Protein AF-D7FVV5-F1 (afdb_monomer)

Secondary structure (DSSP, 8-state):
-------------PPPPPPP-EE--TTT--TT-EEEEEETTTTEEEEEETTT--EEEEE--SS--HHHHHHHHHHHHHHHHHHHHHTTGGGSSTHHHHHHHHTT-

Radius of gyration: 27.68 Å; Cα contacts (8 Å, |Δi|>4): 95; chains: 1; bounding box: 77×46×82 Å

Solvent-accessible surface area (backbone atoms only — not comparable to full-atom values): 6781 Å² total; per-residue (Å²): 137,82,84,78,78,80,85,75,78,79,83,79,77,78,75,78,79,77,79,84,64,62,37,64,35,91,86,74,69,43,72,65,39,27,43,68,50,74,40,80,88,78,26,37,33,35,40,39,30,78,84,76,70,51,70,50,75,48,81,48,61,90,86,61,48,75,63,57,61,49,51,53,53,50,53,52,55,50,50,59,59,44,54,72,56,54,70,62,64,74,64,64,69,70,64,60,57,64,61,62,62,65,75,79,113

Nearest PDB structures (foldseek):
  9bz0-assembly1_M  TM=9.737E-01  e=7.974E-07  Homo sapiens
  9er2-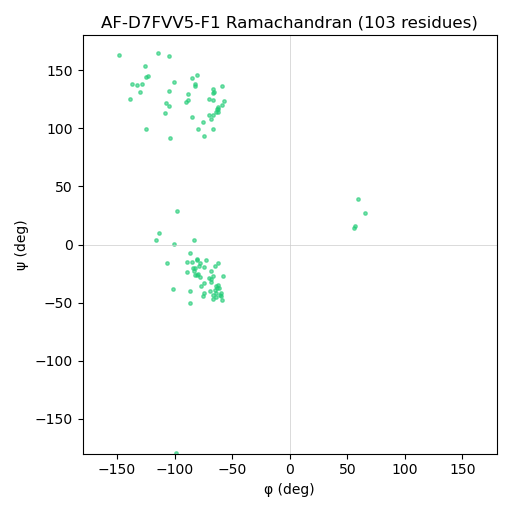assembly1_O  TM=9.792E-01  e=1.097E-06  Homo sapiens
  8rap-assembly1_M  TM=9.861E-01  e=9.058E-07  Saccharomyces cerevisiae
  9fd2-assembly1_f  TM=9.719E-01  e=1.246E-06  Homo sapiens
  1wii-assembly1_A  TM=7.498E-01  e=7.020E-07  Mus musculus

Sequence (105 aa):
MGRRKKSTKKIVVKKNTTLDKVFKCPFCNHDKVVECTMNKKEKTARLLCRMCDVNYEMTINYLTEPIDVYTDWIDECEAVNAVDAAAEEHKDDEQFIDDQEIAEG

InterPro domains:
  IPR007808 Transcription elongation factor 1 [PF05129] (2-79)
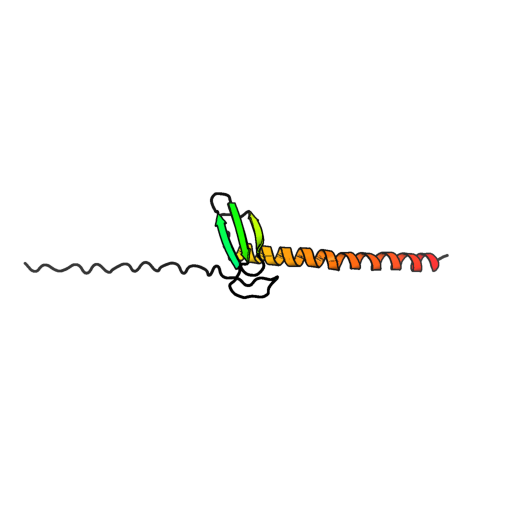  IPR007808 Transcription elongation factor 1 [PTHR20934] (1-93)
  IPR038567 Transcription elongation factor 1 superfamily [G3DSA:2.20.25.190] (15-82)

Mean predicted aligned error: 14.16 Å

Structure (mmCIF, N/CA/C/O backbone):
data_AF-D7FVV5-F1
#
_entry.id   AF-D7FVV5-F1
#
loop_
_atom_site.group_PDB
_atom_site.id
_atom_site.type_symbol
_atom_site.label_atom_id
_atom_site.label_alt_id
_atom_site.label_comp_id
_atom_site.label_asym_id
_atom_site.label_entity_id
_atom_site.label_seq_id
_atom_site.pdbx_PDB_ins_code
_atom_site.Cartn_x
_atom_site.Cartn_y
_atom_site.Cartn_z
_atom_site.occupancy
_atom_site.B_iso_or_equiv
_atom_site.auth_seq_id
_atom_site.auth_comp_id
_atom_site.auth_asym_id
_atom_site.auth_atom_id
_atom_site.pdbx_PDB_model_num
ATOM 1 N N . MET A 1 1 ? -53.269 -13.247 39.659 1.00 51.03 1 MET A N 1
ATOM 2 C CA . MET A 1 1 ? -51.957 -12.556 39.583 1.00 51.03 1 MET A CA 1
ATOM 3 C C . MET A 1 1 ? -51.111 -13.172 38.461 1.00 51.03 1 MET A C 1
ATOM 5 O O . MET A 1 1 ? -50.228 -13.979 38.719 1.00 51.03 1 MET A O 1
ATOM 9 N N . GLY A 1 2 ? -51.429 -12.871 37.196 1.00 58.31 2 GLY A N 1
ATOM 10 C CA . GLY A 1 2 ? -50.759 -13.471 36.033 1.00 58.31 2 GLY A CA 1
ATOM 11 C C . GLY A 1 2 ? -49.475 -12.725 35.667 1.00 58.31 2 GLY A C 1
ATOM 12 O O . GLY A 1 2 ? -49.532 -11.596 35.185 1.00 58.31 2 GLY A O 1
ATOM 13 N N . ARG A 1 3 ? -48.313 -13.345 35.899 1.00 63.25 3 ARG A N 1
ATOM 14 C CA . ARG A 1 3 ? -46.994 -12.801 35.536 1.00 63.25 3 ARG A CA 1
ATOM 15 C C . ARG A 1 3 ? -46.851 -12.731 34.010 1.00 63.25 3 ARG A C 1
ATOM 17 O O . ARG A 1 3 ? -46.531 -13.725 33.364 1.00 63.25 3 ARG A O 1
ATOM 24 N N . ARG A 1 4 ? -47.060 -11.549 33.426 1.00 65.19 4 ARG A N 1
ATOM 25 C CA . ARG A 1 4 ? -46.744 -11.287 32.014 1.00 65.19 4 ARG A CA 1
ATOM 26 C C . ARG A 1 4 ? -45.222 -11.273 31.837 1.00 65.19 4 ARG A C 1
ATOM 28 O O . ARG A 1 4 ? -44.546 -10.380 32.343 1.00 65.19 4 ARG A O 1
ATOM 35 N N . LYS A 1 5 ? -44.677 -12.271 31.131 1.00 63.19 5 LYS A N 1
ATOM 36 C CA . LYS A 1 5 ? -43.273 -12.288 30.693 1.00 63.19 5 LYS A CA 1
ATOM 37 C C . LYS A 1 5 ? -43.058 -11.129 29.712 1.00 63.19 5 LYS A C 1
ATOM 39 O O . LYS A 1 5 ? -43.636 -11.127 28.629 1.00 63.19 5 LYS A O 1
ATOM 44 N N . LYS A 1 6 ? -42.240 -10.140 30.093 1.00 62.34 6 LYS A N 1
ATOM 45 C CA . LYS A 1 6 ? -41.743 -9.106 29.173 1.00 62.34 6 LYS A CA 1
ATOM 46 C C . LYS A 1 6 ? -40.907 -9.794 28.091 1.00 62.34 6 LYS A C 1
ATOM 48 O O . LYS A 1 6 ? -39.892 -10.415 28.394 1.00 62.34 6 LYS A O 1
ATOM 53 N N . SER A 1 7 ? -41.358 -9.697 26.844 1.00 61.66 7 SER A N 1
ATOM 54 C CA . SER A 1 7 ? -40.586 -10.113 25.675 1.00 61.66 7 SER A CA 1
ATOM 55 C C . SER A 1 7 ? -39.494 -9.073 25.423 1.00 61.66 7 SER A C 1
ATOM 57 O O . SER A 1 7 ? -39.735 -8.036 24.807 1.00 61.66 7 SER A O 1
ATOM 59 N N . THR A 1 8 ? -38.301 -9.308 25.968 1.00 65.31 8 THR A N 1
ATOM 60 C CA . THR A 1 8 ? -37.117 -8.509 25.643 1.00 65.31 8 THR A CA 1
ATOM 61 C C . THR A 1 8 ? -36.641 -8.927 24.257 1.00 65.31 8 THR A C 1
ATOM 63 O O . THR A 1 8 ? -36.078 -10.008 24.080 1.00 65.31 8 THR A O 1
ATOM 66 N N . LYS A 1 9 ? -36.892 -8.078 23.258 1.00 66.88 9 LYS A N 1
ATOM 67 C CA . LYS A 1 9 ? -36.399 -8.266 21.891 1.00 66.88 9 LYS A CA 1
ATOM 68 C C . LYS A 1 9 ? -34.866 -8.239 21.938 1.00 66.88 9 LYS A C 1
ATOM 70 O O . LYS A 1 9 ? -34.282 -7.223 22.307 1.00 66.88 9 LYS A O 1
ATOM 75 N N . LYS A 1 10 ? -34.212 -9.366 21.633 1.00 66.94 10 LYS A N 1
ATOM 76 C CA . LYS A 1 10 ? -32.744 -9.445 21.580 1.00 66.94 10 LYS A CA 1
ATOM 77 C C . LYS A 1 10 ? -32.252 -8.516 20.470 1.00 66.94 10 LYS A C 1
ATOM 79 O O . LYS A 1 10 ? -32.590 -8.719 19.307 1.00 66.94 10 LYS A O 1
ATOM 84 N N . ILE A 1 11 ? -31.483 -7.495 20.841 1.00 67.06 11 ILE A N 1
ATOM 85 C CA . ILE A 1 11 ? -30.802 -6.608 19.897 1.00 67.06 11 ILE A CA 1
ATOM 86 C C . ILE A 1 11 ? -29.722 -7.450 19.216 1.00 67.06 11 ILE A C 1
ATOM 88 O O . ILE A 1 11 ? -28.748 -7.854 19.849 1.00 67.06 11 ILE A O 1
ATOM 92 N N . VAL A 1 12 ? -29.928 -7.779 17.942 1.00 70.94 12 VAL A N 1
ATOM 93 C CA . VAL A 1 12 ? -28.923 -8.474 17.134 1.00 70.94 12 VAL A CA 1
ATOM 94 C C . VAL A 1 12 ? -27.923 -7.424 16.672 1.00 70.94 12 VAL A C 1
ATOM 96 O O . VAL A 1 12 ? -28.189 -6.671 15.737 1.00 70.94 12 VAL A O 1
ATOM 99 N N . VAL A 1 13 ? -26.785 -7.342 17.359 1.00 70.25 13 VAL A N 1
ATOM 100 C CA . VAL A 1 13 ? -25.652 -6.527 16.913 1.00 70.25 13 VAL A CA 1
ATOM 101 C C . VAL A 1 13 ? -25.126 -7.160 15.626 1.00 70.25 13 VAL A C 1
ATOM 103 O O . VAL A 1 13 ? -24.622 -8.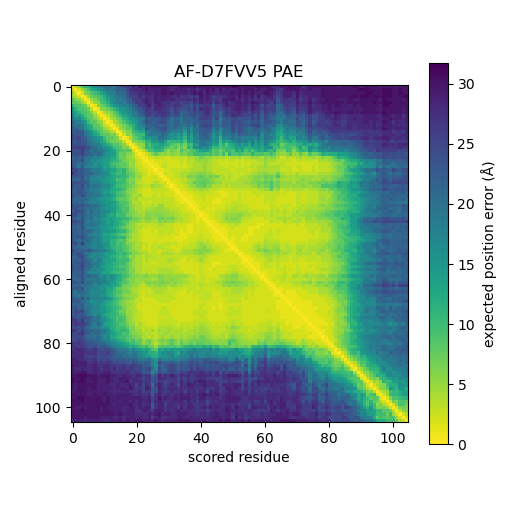285 15.644 1.00 70.25 13 VAL A O 1
ATOM 106 N N . LYS A 1 14 ? -25.298 -6.469 14.495 1.00 67.75 14 LYS A N 1
ATOM 107 C CA . LYS A 1 14 ? -24.694 -6.881 13.225 1.00 67.75 14 LYS A CA 1
ATOM 108 C C . LYS A 1 14 ? -23.180 -6.833 13.409 1.00 67.75 14 LYS A C 1
ATOM 110 O O . LYS A 1 14 ? -22.634 -5.784 13.733 1.00 67.75 14 LYS A O 1
ATOM 115 N N . LYS A 1 15 ? -22.522 -7.982 13.267 1.00 65.25 15 LYS A N 1
ATOM 116 C CA . LYS A 1 15 ? -21.062 -8.056 13.292 1.00 65.25 15 LYS A CA 1
ATOM 117 C C . LYS A 1 15 ? -20.554 -7.331 12.050 1.00 65.25 15 LYS A C 1
ATOM 119 O O . LYS A 1 15 ? -20.987 -7.668 10.951 1.00 65.25 15 LYS A O 1
ATOM 124 N N . ASN A 1 16 ? -19.691 -6.338 12.237 1.00 61.53 16 ASN A N 1
ATOM 125 C CA . ASN A 1 16 ? -19.034 -5.658 11.128 1.00 61.53 16 ASN A CA 1
ATOM 126 C C . ASN A 1 16 ? -18.284 -6.707 10.301 1.00 61.53 16 ASN A C 1
ATOM 128 O O . ASN A 1 16 ? -17.476 -7.459 10.848 1.00 61.53 16 ASN A O 1
ATOM 132 N N . THR A 1 17 ? -18.594 -6.783 9.010 1.00 58.09 17 THR A N 1
ATOM 133 C CA . THR A 1 17 ? -17.871 -7.623 8.057 1.00 58.09 17 THR A CA 1
ATOM 134 C C . THR A 1 17 ? -16.414 -7.182 8.059 1.00 58.09 17 THR A C 1
ATOM 136 O O . THR A 1 17 ? -16.118 -6.014 7.820 1.00 58.09 17 THR A O 1
ATOM 139 N N . THR A 1 18 ? -15.504 -8.087 8.403 1.00 61.25 18 THR A N 1
ATOM 140 C CA . THR A 1 18 ? -14.069 -7.824 8.322 1.00 61.25 18 THR A CA 1
ATOM 141 C C . THR A 1 18 ? -13.681 -7.748 6.855 1.00 61.25 18 THR A C 1
ATOM 143 O O . THR A 1 18 ? -13.974 -8.684 6.116 1.00 61.25 18 THR A O 1
ATOM 146 N N . LEU A 1 19 ? -13.044 -6.653 6.444 1.00 66.00 19 LEU A N 1
ATOM 147 C CA . LEU A 1 19 ? -12.440 -6.545 5.120 1.00 66.00 19 LEU A CA 1
ATOM 148 C C . LEU A 1 19 ? -11.397 -7.657 4.951 1.00 66.00 19 LEU A C 1
ATOM 150 O O . LEU A 1 19 ? -10.632 -7.945 5.881 1.00 66.00 19 LEU A O 1
ATOM 154 N N . ASP A 1 20 ? -11.402 -8.296 3.785 1.00 65.31 20 ASP A N 1
ATOM 155 C CA . ASP A 1 20 ? -10.456 -9.356 3.461 1.00 65.31 20 ASP A CA 1
ATOM 156 C C . ASP A 1 20 ? -9.035 -8.781 3.395 1.00 65.31 20 ASP A C 1
ATOM 158 O O . ASP A 1 20 ? -8.779 -7.763 2.760 1.00 65.31 20 ASP A O 1
ATOM 162 N N . LYS A 1 21 ? -8.092 -9.437 4.076 1.00 69.12 21 LYS A N 1
ATOM 163 C CA . LYS A 1 21 ? -6.676 -9.025 4.154 1.00 69.12 21 LYS A CA 1
ATOM 164 C C . LYS A 1 21 ? -5.796 -9.785 3.166 1.00 69.12 21 LYS A C 1
ATOM 166 O O . LYS A 1 21 ? -4.653 -10.108 3.475 1.00 69.12 21 LYS A O 1
ATOM 171 N N . VAL A 1 22 ? -6.386 -10.206 2.058 1.00 79.50 22 VAL A N 1
ATOM 172 C CA . VAL A 1 22 ? -5.869 -11.300 1.252 1.00 79.50 22 VAL A CA 1
ATOM 173 C C . VAL A 1 22 ? -5.680 -10.795 -0.171 1.00 79.50 22 VAL A C 1
ATOM 175 O O . VAL A 1 22 ? -6.640 -10.717 -0.934 1.00 79.50 22 VAL A O 1
ATOM 178 N N . PHE A 1 23 ? -4.438 -10.449 -0.506 1.00 88.75 23 PHE A N 1
ATOM 179 C CA . PHE A 1 23 ? -4.091 -9.803 -1.773 1.00 88.75 23 PHE A CA 1
ATOM 180 C C . PHE A 1 23 ? -3.220 -10.695 -2.663 1.00 88.75 23 PHE A C 1
ATOM 182 O O . PHE A 1 23 ? -2.668 -11.716 -2.229 1.00 88.75 23 PHE A O 1
ATOM 189 N N . LYS A 1 24 ? -3.134 -10.309 -3.935 1.00 91.62 24 LYS A N 1
ATOM 190 C CA . LYS A 1 24 ? -2.284 -10.937 -4.945 1.00 91.62 24 LYS A CA 1
ATOM 191 C C . LYS A 1 24 ? -0.879 -10.342 -4.866 1.00 91.62 24 LYS A C 1
ATOM 193 O O . LY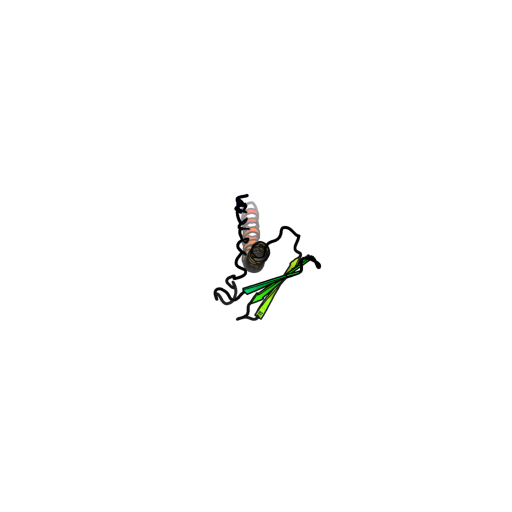S A 1 24 ? -0.731 -9.164 -4.590 1.00 91.62 24 LYS A 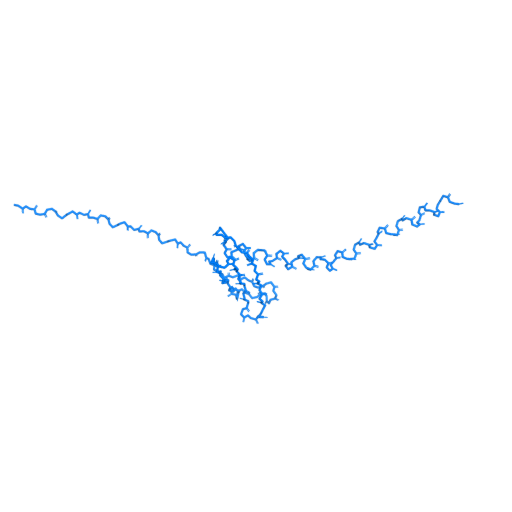O 1
ATOM 198 N N . CYS A 1 25 ? 0.164 -11.135 -5.083 1.00 92.62 25 CYS A N 1
ATOM 199 C CA . CYS A 1 25 ? 1.521 -10.588 -5.131 1.00 92.62 25 CYS A CA 1
ATOM 200 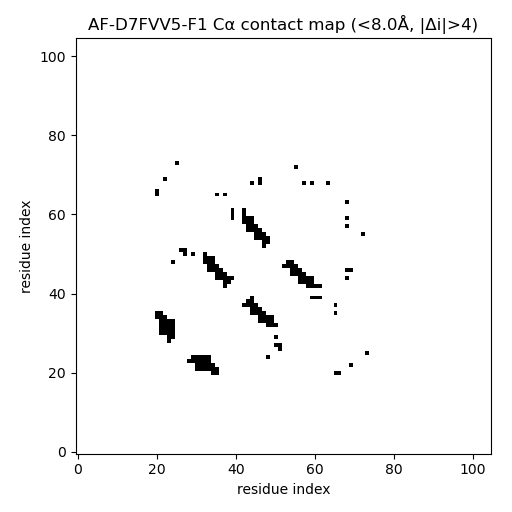C C . CYS A 1 25 ? 1.878 -10.132 -6.560 1.00 92.62 25 CYS A C 1
ATOM 202 O O . CYS A 1 25 ? 1.742 -10.951 -7.474 1.00 92.62 25 CYS A O 1
ATOM 204 N N . PRO A 1 26 ? 2.385 -8.900 -6.769 1.00 90.38 26 PRO A N 1
ATOM 205 C CA . PRO A 1 26 ? 2.816 -8.426 -8.089 1.00 90.38 26 PRO A CA 1
ATOM 206 C C . PRO A 1 26 ? 4.069 -9.150 -8.611 1.00 90.38 26 PRO A C 1
ATOM 208 O O . PRO A 1 26 ? 4.261 -9.245 -9.815 1.00 90.38 26 PRO A O 1
ATOM 211 N N . PHE A 1 27 ? 4.887 -9.728 -7.724 1.00 89.56 27 PHE A N 1
ATOM 212 C CA . PHE A 1 27 ? 6.140 -10.396 -8.095 1.00 89.56 27 PHE A CA 1
ATOM 213 C C . PHE A 1 27 ? 5.956 -11.868 -8.481 1.00 89.56 27 PHE A C 1
ATOM 215 O O . PHE A 1 27 ? 6.434 -12.308 -9.520 1.00 89.56 27 PHE A O 1
ATOM 222 N N . CYS A 1 28 ? 5.273 -12.657 -7.643 1.00 92.38 28 CYS A N 1
ATOM 223 C CA . CYS A 1 28 ? 5.109 -14.100 -7.871 1.00 92.38 28 CYS A CA 1
ATOM 224 C C . CYS A 1 28 ? 3.743 -14.479 -8.461 1.00 92.38 28 CYS A C 1
ATOM 226 O O . CYS A 1 28 ? 3.468 -15.660 -8.653 1.00 92.38 28 CYS A O 1
ATOM 228 N N . ASN A 1 29 ? 2.870 -13.496 -8.703 1.00 87.94 29 ASN A N 1
ATOM 229 C CA . ASN A 1 29 ? 1.557 -13.638 -9.338 1.00 87.94 29 ASN A CA 1
ATOM 230 C C . ASN A 1 29 ? 0.597 -14.648 -8.668 1.00 87.94 29 ASN A C 1
ATOM 232 O O . ASN A 1 29 ? -0.420 -15.017 -9.253 1.00 87.94 29 ASN A O 1
ATOM 236 N N . HIS A 1 30 ? 0.897 -15.085 -7.443 1.00 89.31 30 HIS A N 1
ATOM 237 C CA . HIS A 1 30 ? 0.035 -15.962 -6.659 1.00 89.31 30 HIS A CA 1
ATOM 238 C C . HIS A 1 30 ? -1.052 -15.148 -5.954 1.00 89.31 30 HIS A C 1
ATOM 240 O O . HIS A 1 30 ? -0.791 -14.079 -5.394 1.00 89.31 30 HIS A O 1
ATOM 246 N N . ASP A 1 31 ? -2.270 -15.680 -5.957 1.00 88.31 31 ASP A N 1
ATOM 247 C CA . ASP A 1 31 ? -3.397 -15.097 -5.241 1.00 88.31 31 ASP A CA 1
ATOM 248 C C . ASP A 1 31 ? -3.348 -15.472 -3.762 1.00 88.31 31 ASP A C 1
ATOM 250 O O . ASP A 1 31 ? -2.996 -16.594 -3.398 1.00 88.31 31 ASP A O 1
ATOM 254 N N . LYS A 1 32 ? -3.798 -14.555 -2.904 1.00 86.12 32 LYS A N 1
ATOM 255 C CA . LYS A 1 32 ? -4.022 -14.807 -1.474 1.00 86.12 32 LYS A CA 1
ATOM 256 C C . LYS A 1 32 ? -2.773 -15.126 -0.646 1.00 86.12 32 LYS A C 1
ATOM 258 O O . LYS A 1 32 ? -2.869 -15.790 0.384 1.00 86.12 32 LYS A O 1
ATOM 263 N N . VAL A 1 33 ? -1.615 -14.636 -1.077 1.00 91.00 33 VAL A N 1
ATOM 264 C CA . VAL A 1 33 ? -0.314 -14.919 -0.440 1.00 91.00 33 VAL A CA 1
ATOM 265 C C . VAL A 1 33 ? 0.258 -13.745 0.344 1.00 91.00 33 VAL A C 1
ATOM 267 O O . VAL A 1 33 ? 1.183 -13.941 1.131 1.00 91.00 33 VAL A O 1
ATOM 270 N N . VAL A 1 34 ? -0.264 -12.538 0.115 1.00 92.25 34 VAL A N 1
ATOM 271 C CA . VAL A 1 34 ? 0.213 -11.314 0.759 1.00 92.25 34 VAL A CA 1
ATOM 272 C C . VAL A 1 34 ? -0.555 -11.098 2.055 1.00 92.25 34 VAL A C 1
ATOM 274 O O . VAL A 1 34 ? -1.783 -11.000 2.045 1.00 92.25 34 VAL A O 1
ATOM 277 N N . GLU A 1 35 ? 0.177 -11.005 3.161 1.00 90.62 35 GLU A N 1
ATOM 278 C CA . GLU A 1 35 ? -0.362 -10.706 4.482 1.00 90.62 35 GLU A CA 1
ATOM 279 C C . GLU A 1 35 ? -0.043 -9.274 4.897 1.00 90.62 35 GLU A C 1
ATOM 281 O O . GLU A 1 35 ? 1.105 -8.837 4.828 1.00 90.62 35 GLU A O 1
ATOM 286 N N . CYS A 1 36 ? -1.061 -8.564 5.389 1.00 90.62 36 CYS A N 1
ATOM 287 C CA . CYS A 1 36 ? -0.924 -7.206 5.902 1.00 90.62 36 CYS A CA 1
ATOM 288 C C . CYS A 1 36 ? -0.962 -7.178 7.436 1.00 90.62 36 CYS A C 1
ATOM 290 O O . CYS A 1 36 ? -1.967 -7.541 8.065 1.00 90.62 36 CYS A O 1
ATOM 292 N N . THR A 1 37 ? 0.125 -6.696 8.039 1.00 90.56 37 THR A N 1
ATOM 293 C CA . THR A 1 37 ? 0.246 -6.437 9.476 1.00 90.56 37 THR A CA 1
ATOM 294 C C . THR A 1 37 ? 0.264 -4.932 9.717 1.00 90.56 37 THR A C 1
ATOM 296 O O . THR A 1 37 ? 1.212 -4.253 9.342 1.00 90.56 37 THR A O 1
ATOM 2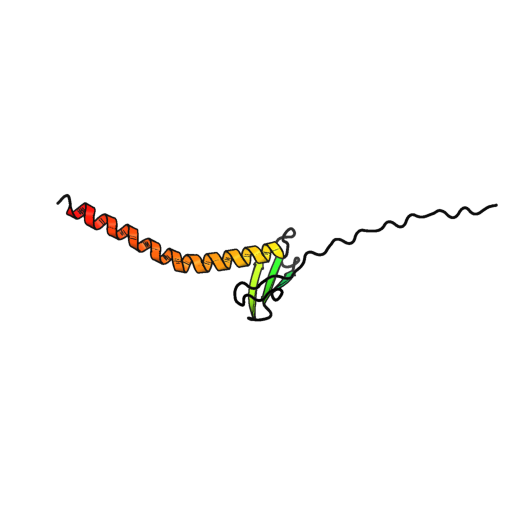99 N N . MET A 1 38 ? -0.776 -4.400 10.365 1.00 90.38 38 MET A N 1
ATOM 300 C CA . MET A 1 38 ? -0.874 -2.972 10.691 1.00 90.38 38 MET A CA 1
ATOM 301 C C . MET A 1 38 ? -0.661 -2.735 12.184 1.00 90.38 38 MET A C 1
ATOM 303 O O . MET A 1 38 ? -1.445 -3.218 13.008 1.00 90.38 38 MET A O 1
ATOM 307 N N . ASN A 1 39 ? 0.333 -1.921 12.531 1.00 91.44 39 ASN A N 1
ATOM 308 C CA . ASN A 1 39 ? 0.534 -1.423 13.883 1.00 91.44 39 ASN A CA 1
ATOM 309 C C . ASN A 1 39 ? 0.080 0.039 13.995 1.00 91.44 39 ASN A C 1
ATOM 311 O O . ASN A 1 39 ? 0.847 0.981 13.801 1.00 91.44 39 ASN A O 1
ATOM 315 N N . LYS A 1 40 ? -1.189 0.245 14.373 1.00 88.50 40 LYS A N 1
ATOM 316 C CA . LYS A 1 40 ? -1.770 1.594 14.523 1.00 88.50 40 LYS A CA 1
ATOM 317 C C . LYS A 1 40 ? -1.128 2.426 15.641 1.00 88.50 40 LYS A C 1
ATOM 319 O O . LYS A 1 40 ? -1.297 3.640 15.648 1.00 88.50 40 LYS A O 1
ATOM 324 N N . LYS A 1 41 ? -0.424 1.798 16.594 1.00 89.81 41 LYS A N 1
ATOM 325 C CA . LYS A 1 41 ? 0.275 2.516 17.675 1.00 89.81 41 LYS A CA 1
ATOM 326 C C . LYS A 1 41 ? 1.548 3.180 17.170 1.00 89.81 41 LYS A C 1
ATOM 328 O O . LYS A 1 41 ? 1.802 4.332 17.495 1.00 89.81 41 LYS A O 1
ATOM 333 N N . GLU A 1 42 ? 2.308 2.442 16.371 1.00 91.19 42 GLU A N 1
ATOM 334 C CA . GLU A 1 42 ? 3.567 2.906 15.781 1.00 91.19 42 GLU A CA 1
ATOM 335 C C . GLU A 1 42 ? 3.349 3.648 14.462 1.00 91.19 42 GLU A C 1
ATOM 337 O O . GLU A 1 42 ? 4.273 4.282 13.972 1.00 91.19 42 GLU A O 1
ATOM 342 N N . LYS A 1 43 ? 2.109 3.646 13.943 1.00 93.56 43 LYS A N 1
ATOM 343 C CA . LYS A 1 43 ? 1.746 4.229 12.645 1.00 93.56 43 LYS A CA 1
ATOM 344 C C . LYS A 1 43 ? 2.522 3.585 11.499 1.00 93.56 43 LYS A C 1
ATOM 346 O O . LYS A 1 43 ? 2.886 4.259 10.545 1.00 93.56 43 LYS A O 1
ATOM 351 N N . THR A 1 44 ? 2.712 2.273 11.577 1.00 94.56 44 THR A N 1
ATOM 352 C CA . THR A 1 44 ? 3.470 1.504 10.586 1.00 94.56 44 THR A CA 1
ATOM 353 C C . THR A 1 44 ? 2.640 0.323 10.102 1.00 94.56 44 THR A C 1
ATOM 355 O O . THR A 1 44 ? 1.976 -0.346 10.901 1.00 94.56 44 THR A O 1
ATOM 358 N N . ALA A 1 45 ? 2.666 0.055 8.801 1.00 94.25 45 ALA A N 1
ATOM 359 C CA . ALA A 1 45 ? 2.109 -1.147 8.202 1.00 94.25 45 ALA A CA 1
ATOM 360 C C . ALA A 1 45 ? 3.175 -1.895 7.413 1.00 94.25 45 ALA A C 1
ATOM 362 O O . ALA A 1 45 ? 4.042 -1.285 6.796 1.00 94.25 45 ALA A O 1
ATOM 363 N N . ARG A 1 46 ? 3.076 -3.224 7.432 1.00 93.44 46 ARG A N 1
ATOM 364 C CA . ARG A 1 46 ? 3.979 -4.121 6.721 1.00 93.44 46 ARG A CA 1
ATOM 365 C C . ARG A 1 46 ? 3.197 -5.137 5.900 1.00 93.44 46 ARG A C 1
ATOM 367 O O . ARG A 1 46 ? 2.300 -5.800 6.429 1.00 93.44 46 ARG A O 1
ATOM 374 N N . LEU A 1 47 ? 3.579 -5.284 4.638 1.00 93.69 47 LEU A N 1
ATOM 375 C CA . LEU A 1 47 ? 3.158 -6.358 3.747 1.00 93.69 47 LEU A CA 1
ATOM 376 C C . LEU A 1 47 ? 4.252 -7.420 3.669 1.00 93.69 47 LEU A C 1
ATOM 378 O O . LEU A 1 47 ? 5.441 -7.100 3.622 1.00 93.69 47 LEU A O 1
ATOM 382 N N . LEU A 1 48 ? 3.844 -8.685 3.658 1.00 93.12 48 LEU A N 1
ATOM 383 C CA . LEU A 1 48 ? 4.744 -9.818 3.474 1.00 93.12 48 LEU A CA 1
ATOM 384 C C . LEU A 1 48 ? 4.104 -10.849 2.548 1.00 93.12 48 LEU A C 1
ATOM 386 O O . LEU A 1 48 ? 2.998 -11.323 2.810 1.00 93.12 48 LEU A O 1
ATOM 390 N N . CYS A 1 49 ? 4.801 -11.207 1.472 1.00 93.44 49 CYS A N 1
ATOM 391 C CA . CYS A 1 49 ? 4.400 -12.308 0.605 1.00 93.44 49 CYS A CA 1
ATOM 392 C C . CYS A 1 49 ? 4.986 -13.626 1.115 1.00 93.44 49 CYS A C 1
ATOM 394 O O . CYS A 1 49 ? 6.199 -13.760 1.222 1.00 93.44 49 CYS A O 1
ATOM 396 N N . ARG A 1 50 ? 4.141 -14.632 1.357 1.00 91.19 50 ARG A N 1
ATOM 397 C CA . ARG A 1 50 ? 4.579 -15.957 1.840 1.00 91.19 50 ARG A CA 1
ATOM 398 C C . ARG A 1 50 ? 5.299 -16.832 0.805 1.00 91.19 50 ARG 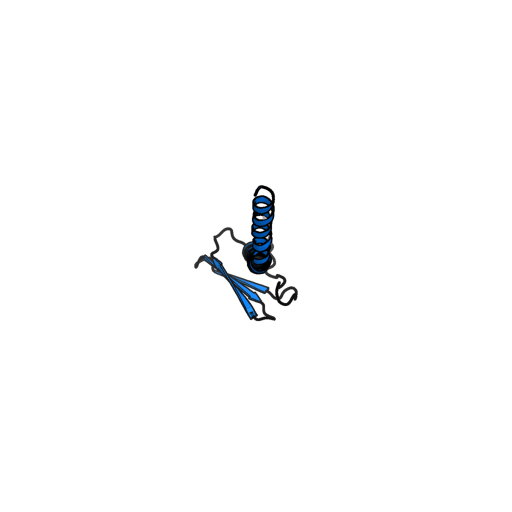A C 1
ATOM 400 O O . ARG A 1 50 ? 5.816 -17.877 1.174 1.00 91.19 50 ARG A O 1
ATOM 407 N N . MET A 1 51 ? 5.248 -16.472 -0.480 1.00 91.81 51 MET A N 1
ATOM 408 C CA . MET A 1 51 ? 5.795 -17.300 -1.568 1.00 91.81 51 MET A CA 1
ATOM 409 C C . MET A 1 51 ? 7.157 -16.819 -2.066 1.00 91.81 51 MET A C 1
ATOM 411 O O . MET A 1 51 ? 7.998 -17.641 -2.406 1.00 91.81 51 MET A O 1
ATOM 415 N N . CYS A 1 52 ? 7.358 -15.502 -2.153 1.00 93.06 52 CYS A N 1
ATOM 416 C CA . CYS A 1 52 ? 8.603 -14.903 -2.641 1.00 93.06 52 CYS A CA 1
ATOM 417 C C . CYS A 1 52 ? 9.348 -14.081 -1.580 1.00 93.06 52 CYS A C 1
ATOM 419 O O . CYS A 1 52 ? 10.340 -13.443 -1.914 1.00 93.06 52 CYS A O 1
ATOM 421 N N . ASP A 1 53 ? 8.857 -14.055 -0.335 1.00 90.31 53 ASP A N 1
ATOM 422 C CA . ASP A 1 53 ? 9.455 -13.363 0.820 1.00 90.31 53 ASP A CA 1
ATOM 423 C C . ASP A 1 53 ? 9.700 -11.852 0.642 1.00 90.31 53 ASP A C 1
ATOM 425 O O . ASP A 1 53 ? 10.392 -11.210 1.438 1.00 90.31 53 ASP A O 1
ATOM 429 N N . VAL A 1 54 ? 9.076 -11.244 -0.370 1.00 91.56 54 VAL A N 1
ATOM 430 C CA . VAL A 1 54 ? 9.103 -9.793 -0.558 1.00 91.56 54 VAL A CA 1
ATOM 431 C C . VAL A 1 54 ? 8.350 -9.129 0.590 1.00 91.56 54 VAL A C 1
ATOM 433 O O . VAL A 1 54 ? 7.248 -9.549 0.965 1.00 91.56 54 VAL A O 1
ATOM 436 N N . ASN A 1 55 ? 8.960 -8.083 1.143 1.00 92.81 55 ASN A N 1
ATOM 437 C CA . ASN A 1 55 ? 8.390 -7.274 2.205 1.00 92.81 55 ASN A CA 1
ATOM 438 C C . ASN A 1 55 ? 8.355 -5.800 1.798 1.00 92.81 55 ASN A C 1
ATOM 440 O O . ASN A 1 55 ? 9.256 -5.322 1.117 1.00 92.81 55 ASN A O 1
ATOM 444 N N . TYR A 1 56 ? 7.305 -5.112 2.230 1.00 93.75 56 TYR A N 1
ATOM 445 C CA . TYR A 1 56 ? 7.113 -3.682 2.022 1.00 93.75 56 TYR A CA 1
ATOM 446 C C . TYR A 1 56 ? 6.610 -3.063 3.321 1.00 93.75 56 TYR A C 1
ATOM 448 O O . TYR A 1 56 ? 5.781 -3.664 4.009 1.00 93.75 56 TYR A O 1
ATOM 456 N N . GLU A 1 57 ? 7.128 -1.894 3.678 1.00 94.12 57 GLU A N 1
ATOM 457 C CA . GLU A 1 57 ? 6.789 -1.191 4.910 1.00 94.12 57 GLU A CA 1
ATOM 458 C C . GLU A 1 57 ? 6.490 0.270 4.608 1.00 94.12 57 GLU A C 1
ATOM 460 O O . GLU A 1 57 ? 7.210 0.912 3.846 1.00 94.12 57 GLU A O 1
ATOM 465 N N . MET A 1 58 ? 5.436 0.797 5.228 1.00 93.81 58 MET A N 1
ATOM 466 C CA . MET A 1 58 ? 5.068 2.195 5.077 1.00 93.81 58 MET A CA 1
ATOM 467 C C . MET A 1 58 ? 4.420 2.774 6.328 1.00 93.81 58 MET A C 1
ATOM 469 O O . MET A 1 58 ? 3.921 2.057 7.203 1.00 93.81 58 MET A O 1
ATOM 473 N N . THR A 1 59 ? 4.386 4.100 6.394 1.00 94.88 59 THR A N 1
ATOM 474 C CA . THR A 1 59 ? 3.719 4.823 7.475 1.00 94.88 59 THR A CA 1
ATOM 475 C C . THR A 1 59 ? 2.218 4.944 7.218 1.00 94.88 59 THR A C 1
ATOM 477 O O . THR A 1 59 ? 1.812 5.289 6.115 1.00 94.88 59 THR A O 1
ATOM 480 N N . ILE A 1 60 ? 1.393 4.723 8.242 1.00 94.38 60 ILE A N 1
ATOM 481 C CA . ILE A 1 60 ? -0.073 4.735 8.153 1.00 94.38 60 ILE A CA 1
ATOM 482 C C . ILE A 1 60 ? -0.721 5.694 9.154 1.00 94.38 60 ILE A C 1
ATOM 484 O O . ILE A 1 60 ? -0.229 5.943 10.253 1.00 94.38 60 ILE A O 1
ATOM 488 N N . ASN A 1 61 ? -1.905 6.182 8.809 1.00 91.88 61 ASN A N 1
ATOM 489 C CA . ASN A 1 61 ? -2.809 6.905 9.698 1.00 91.88 61 ASN A CA 1
ATOM 490 C C . ASN A 1 61 ? -3.925 5.987 10.261 1.00 91.88 61 ASN A C 1
ATOM 492 O O . ASN A 1 61 ? -4.001 4.792 9.976 1.00 91.88 61 ASN A O 1
ATOM 496 N N . TYR A 1 62 ? -4.828 6.535 11.076 1.00 89.00 62 TYR A N 1
ATOM 497 C CA . TYR A 1 62 ? -5.950 5.808 11.674 1.00 89.00 62 TYR A CA 1
ATOM 498 C C . TYR A 1 62 ? -7.018 5.363 10.662 1.00 89.00 62 TYR A C 1
ATOM 500 O O . TYR A 1 62 ? -7.645 4.319 10.871 1.00 89.00 62 TYR A O 1
ATOM 508 N N . LEU A 1 63 ? -7.205 6.163 9.606 1.00 90.25 63 LEU A N 1
ATOM 509 C CA . LEU A 1 63 ? -8.170 5.947 8.521 1.00 90.25 63 LEU A CA 1
ATOM 510 C C . LEU A 1 63 ? -7.694 4.915 7.497 1.00 90.25 63 LEU A C 1
ATOM 512 O O . LEU A 1 63 ? -8.518 4.386 6.771 1.00 90.25 63 LEU A O 1
ATOM 516 N N . THR A 1 64 ? -6.392 4.631 7.480 1.00 89.75 64 THR A N 1
ATOM 517 C CA . THR A 1 64 ? -5.770 3.705 6.533 1.00 89.75 64 THR A CA 1
ATOM 518 C C . THR A 1 64 ? -6.253 2.285 6.776 1.00 89.75 64 THR A C 1
ATOM 520 O O . THR A 1 64 ? -6.235 1.769 7.908 1.00 89.75 64 THR A O 1
ATOM 523 N N . GLU A 1 65 ? -6.669 1.659 5.693 1.00 90.25 65 GLU A N 1
ATOM 524 C CA . GLU A 1 65 ? -7.114 0.286 5.602 1.00 90.25 65 GLU A CA 1
ATOM 525 C C . GLU A 1 65 ? -6.028 -0.582 4.941 1.00 90.25 65 GLU A C 1
ATOM 527 O O . GLU A 1 65 ? -5.121 -0.072 4.286 1.00 90.25 65 GLU A O 1
ATOM 532 N N . PRO A 1 66 ? -6.079 -1.919 5.093 1.00 89.12 66 PRO A N 1
ATOM 533 C CA . PRO A 1 66 ? -5.100 -2.812 4.468 1.00 89.12 66 PRO A CA 1
ATOM 534 C C . PRO A 1 66 ? -5.028 -2.691 2.943 1.00 89.12 66 PRO A C 1
ATOM 536 O O . PRO A 1 66 ? -3.995 -3.018 2.368 1.00 89.12 66 PRO A O 1
ATOM 539 N N . ILE A 1 67 ? -6.132 -2.281 2.306 1.00 90.56 67 ILE A N 1
ATOM 540 C CA . ILE A 1 67 ? -6.193 -2.076 0.859 1.00 90.56 67 ILE A CA 1
ATOM 541 C C . ILE A 1 67 ? -5.366 -0.864 0.436 1.00 90.56 67 ILE A C 1
ATOM 543 O O . ILE A 1 67 ? -4.642 -0.983 -0.542 1.00 90.56 67 ILE A O 1
ATOM 547 N N . ASP A 1 68 ? -5.396 0.228 1.205 1.00 92.00 68 ASP A N 1
ATOM 548 C CA . ASP A 1 68 ? -4.633 1.445 0.904 1.00 92.00 68 ASP A CA 1
ATOM 549 C C . ASP A 1 68 ? -3.126 1.138 0.880 1.00 92.00 68 ASP A C 1
ATOM 551 O O . ASP A 1 68 ? -2.410 1.484 -0.049 1.00 92.00 68 ASP A O 1
ATOM 555 N N . VAL A 1 69 ? -2.653 0.361 1.862 1.00 92.69 69 VAL A N 1
ATOM 556 C CA . VAL A 1 69 ? -1.248 -0.080 1.936 1.00 92.69 69 VAL A CA 1
ATOM 557 C C . VAL A 1 69 ? -0.864 -0.950 0.736 1.00 92.69 69 VAL A C 1
ATOM 559 O O . VAL A 1 69 ? 0.278 -0.937 0.282 1.00 92.69 69 VAL A O 1
ATOM 562 N N . TYR A 1 70 ? -1.805 -1.757 0.243 1.00 93.31 70 TYR A N 1
ATOM 563 C CA . TYR A 1 70 ? -1.578 -2.608 -0.916 1.00 93.31 70 TYR A CA 1
ATOM 564 C C . TYR A 1 70 ? -1.559 -1.808 -2.221 1.00 93.31 70 TYR A C 1
ATOM 566 O O . TYR A 1 70 ? -0.708 -2.085 -3.056 1.00 93.31 70 TYR A O 1
ATOM 574 N N . THR A 1 71 ? -2.452 -0.832 -2.402 1.00 92.62 71 THR A N 1
ATOM 575 C CA . THR A 1 71 ? -2.462 0.021 -3.600 1.00 92.62 71 THR A CA 1
ATOM 576 C C . THR A 1 71 ? -1.200 0.857 -3.686 1.00 92.62 71 THR A C 1
ATOM 578 O O . THR A 1 71 ? -0.547 0.82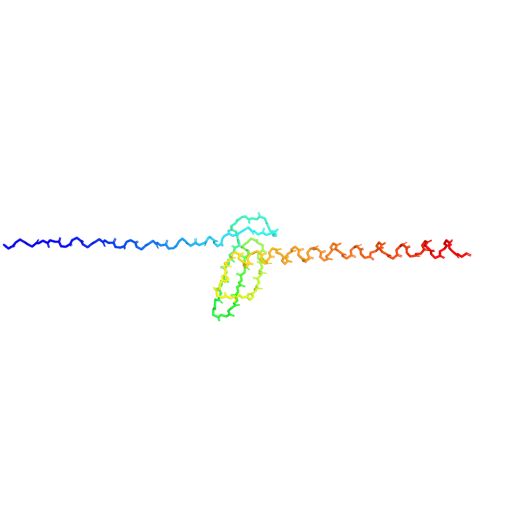9 -4.722 1.00 92.62 71 THR A O 1
ATOM 581 N N . ASP A 1 72 ? -0.780 1.460 -2.573 1.00 93.94 72 ASP A N 1
ATOM 582 C CA . ASP A 1 72 ? 0.450 2.247 -2.545 1.00 93.94 72 ASP A CA 1
ATOM 583 C C . ASP A 1 72 ? 1.670 1.374 -2.887 1.00 93.94 72 ASP A C 1
ATOM 585 O O . ASP A 1 72 ? 2.561 1.791 -3.618 1.00 93.94 72 ASP A O 1
ATOM 589 N N . TRP A 1 73 ? 1.702 0.114 -2.436 1.00 93.69 73 TRP A N 1
ATOM 590 C CA . TRP A 1 73 ? 2.772 -0.809 -2.821 1.00 93.69 73 TRP A CA 1
ATOM 591 C C . TRP A 1 73 ? 2.797 -1.109 -4.327 1.00 93.69 73 TRP A C 1
ATOM 593 O O . TRP A 1 73 ? 3.881 -1.247 -4.896 1.00 93.69 73 TRP A O 1
ATOM 603 N N . ILE A 1 74 ? 1.632 -1.227 -4.975 1.00 93.19 74 ILE A N 1
ATOM 604 C CA . ILE A 1 74 ? 1.544 -1.423 -6.430 1.00 93.19 74 ILE A CA 1
ATOM 605 C C . ILE A 1 74 ? 2.041 -0.177 -7.161 1.00 93.19 74 ILE A C 1
ATOM 607 O O . ILE A 1 74 ? 2.890 -0.312 -8.040 1.00 93.19 74 ILE A O 1
ATOM 611 N N . ASP A 1 75 ? 1.594 1.004 -6.743 1.00 91.88 75 ASP A N 1
ATOM 612 C CA . ASP A 1 75 ? 1.994 2.279 -7.341 1.00 91.88 75 ASP A CA 1
ATOM 613 C C . ASP A 1 75 ? 3.515 2.491 -7.234 1.00 91.88 75 ASP A C 1
ATOM 615 O O . ASP A 1 75 ? 4.162 2.874 -8.206 1.00 91.88 75 ASP A O 1
ATOM 619 N N . GLU A 1 76 ? 4.122 2.154 -6.092 1.00 90.44 76 GLU A N 1
ATOM 620 C CA . GLU A 1 76 ? 5.579 2.205 -5.907 1.00 90.44 76 GLU A CA 1
ATOM 621 C C . GLU A 1 76 ? 6.317 1.203 -6.813 1.00 90.44 76 GLU A C 1
ATOM 623 O O . GLU A 1 76 ? 7.368 1.518 -7.373 1.00 90.44 76 GLU A O 1
ATOM 628 N N . CYS A 1 77 ? 5.770 -0.003 -7.008 1.00 90.25 77 CYS A N 1
ATOM 629 C CA . CYS A 1 77 ? 6.346 -0.975 -7.942 1.00 90.25 77 CYS A CA 1
ATOM 630 C C . CYS A 1 77 ? 6.295 -0.462 -9.389 1.00 90.25 77 CYS A C 1
ATOM 632 O O . CYS A 1 77 ? 7.255 -0.637 -10.139 1.00 90.25 77 CYS A O 1
ATOM 634 N N . GLU A 1 78 ? 5.184 0.154 -9.792 1.00 89.19 78 GLU A N 1
ATOM 635 C CA . GLU A 1 78 ? 5.024 0.738 -11.124 1.00 89.19 78 GLU A CA 1
ATOM 636 C C . GLU A 1 78 ? 5.949 1.938 -11.324 1.00 89.19 78 GLU A C 1
ATOM 638 O O . GLU A 1 78 ? 6.616 2.018 -12.354 1.00 89.19 78 GLU A O 1
ATOM 643 N N . ALA A 1 79 ? 6.057 2.819 -10.326 1.00 88.50 79 ALA A N 1
ATOM 644 C CA . ALA A 1 79 ? 6.933 3.980 -10.369 1.00 88.50 79 ALA A CA 1
ATOM 645 C C . ALA A 1 79 ? 8.397 3.575 -10.570 1.00 88.50 79 ALA A C 1
ATOM 647 O O . ALA A 1 79 ? 9.039 4.103 -11.472 1.00 88.50 79 ALA A O 1
ATOM 648 N N . VAL A 1 80 ? 8.904 2.601 -9.801 1.00 85.62 80 VAL A N 1
ATOM 649 C CA . VAL A 1 80 ? 10.282 2.092 -9.947 1.00 85.62 80 VAL A CA 1
ATOM 650 C C . VAL A 1 80 ? 10.524 1.528 -11.349 1.00 85.62 80 VAL A C 1
ATOM 652 O O . VAL A 1 80 ? 11.527 1.855 -11.978 1.00 85.62 80 VAL A O 1
ATOM 655 N N . ASN A 1 81 ? 9.581 0.747 -11.877 1.00 83.25 81 ASN A N 1
ATOM 656 C CA . ASN A 1 81 ? 9.701 0.192 -13.226 1.00 83.25 81 ASN A CA 1
ATOM 657 C C . ASN A 1 81 ? 9.599 1.272 -14.323 1.00 83.25 81 ASN A C 1
ATOM 659 O O . ASN A 1 81 ? 10.182 1.119 -15.395 1.00 83.25 81 ASN A O 1
ATOM 663 N N . ALA A 1 82 ? 8.857 2.356 -14.080 1.00 78.75 82 ALA A N 1
ATOM 664 C CA . ALA A 1 82 ? 8.708 3.460 -15.021 1.00 78.75 82 ALA A CA 1
ATOM 665 C C . ALA A 1 82 ? 9.962 4.340 -15.100 1.00 78.75 82 ALA A C 1
ATOM 667 O O . ALA A 1 82 ? 10.272 4.824 -16.184 1.00 78.75 82 ALA A O 1
ATOM 668 N N . VAL A 1 83 ? 10.715 4.530 -14.007 1.00 67.38 83 VAL A N 1
ATOM 669 C CA . VAL A 1 83 ? 11.980 5.296 -14.059 1.00 67.38 83 VAL A CA 1
ATOM 670 C C . VAL A 1 83 ? 13.022 4.601 -14.937 1.00 67.38 83 VAL A C 1
ATOM 672 O O . VAL A 1 83 ? 13.744 5.273 -15.671 1.00 67.38 83 VAL A O 1
ATOM 675 N N . ASP A 1 84 ? 13.051 3.267 -14.918 1.00 58.97 84 ASP A N 1
ATOM 676 C CA . ASP A 1 84 ? 13.916 2.476 -15.800 1.00 58.97 84 ASP A CA 1
ATOM 677 C C . ASP A 1 84 ? 13.511 2.606 -17.283 1.00 58.97 84 ASP A C 1
ATOM 679 O O . ASP A 1 84 ? 14.361 2.489 -18.164 1.00 58.97 84 ASP A O 1
ATOM 683 N N . ALA A 1 85 ? 12.235 2.886 -17.573 1.00 56.78 85 ALA A N 1
ATOM 684 C CA . ALA A 1 85 ? 11.732 3.098 -18.932 1.00 56.78 85 ALA A CA 1
ATOM 685 C C . ALA A 1 85 ? 11.870 4.559 -19.411 1.00 56.78 85 ALA A C 1
ATOM 687 O O . ALA A 1 85 ? 12.240 4.796 -20.557 1.00 56.78 85 ALA A O 1
ATOM 688 N N . ALA A 1 86 ? 11.618 5.543 -18.543 1.00 53.19 86 ALA A N 1
ATOM 689 C CA . ALA A 1 86 ? 11.653 6.971 -18.876 1.00 53.19 86 ALA A CA 1
ATOM 690 C C . ALA A 1 86 ? 13.079 7.533 -19.032 1.00 53.19 86 ALA A C 1
ATOM 692 O O . ALA A 1 86 ? 13.270 8.561 -19.679 1.00 53.19 86 ALA A O 1
ATOM 693 N N . ALA A 1 87 ? 14.104 6.859 -18.495 1.00 52.72 87 ALA A N 1
ATOM 694 C CA . ALA A 1 87 ? 15.505 7.204 -18.754 1.00 52.72 87 ALA A CA 1
ATOM 695 C C . ALA A 1 87 ? 15.908 7.070 -20.242 1.00 52.72 87 ALA A C 1
ATOM 697 O O . ALA A 1 87 ? 16.935 7.617 -20.647 1.00 52.72 87 ALA A O 1
ATOM 698 N N . GLU A 1 88 ? 15.114 6.377 -21.064 1.00 50.97 88 GLU A N 1
ATOM 699 C CA . GLU A 1 88 ? 15.332 6.285 -22.512 1.00 50.97 88 GLU A CA 1
ATOM 700 C C . GLU A 1 88 ? 14.736 7.473 -23.292 1.00 50.97 88 GLU A C 1
ATOM 702 O O . GLU A 1 88 ? 15.214 7.759 -24.384 1.00 50.97 88 GLU A O 1
ATOM 707 N N . GLU A 1 89 ? 13.770 8.218 -22.740 1.00 51.84 89 GLU A N 1
ATOM 708 C CA . GLU A 1 89 ? 13.057 9.281 -23.478 1.00 51.84 89 GLU A CA 1
ATOM 709 C C . GLU A 1 89 ? 13.836 10.611 -23.561 1.00 51.84 89 GLU A C 1
ATOM 711 O O . GLU A 1 89 ? 13.521 11.468 -24.378 1.00 51.84 89 GLU A O 1
ATOM 716 N N . HIS A 1 90 ? 14.911 10.792 -22.781 1.00 49.03 90 HIS A N 1
ATOM 717 C CA . HIS A 1 90 ? 15.756 12.001 -22.845 1.00 49.03 90 HIS A CA 1
ATOM 718 C C . HIS A 1 90 ? 16.820 11.950 -23.970 1.00 49.03 90 HIS A C 1
ATOM 720 O O . HIS A 1 90 ? 17.659 12.842 -24.078 1.00 49.03 90 HIS A O 1
ATOM 726 N N . LYS A 1 91 ? 16.850 10.916 -24.819 1.00 47.25 91 LYS A N 1
ATOM 727 C CA . LYS A 1 91 ? 17.792 10.865 -25.959 1.00 47.25 91 LYS A CA 1
ATOM 728 C C . LYS A 1 91 ? 17.241 11.496 -27.239 1.00 47.25 91 LYS A C 1
ATOM 730 O O . LYS A 1 91 ? 18.030 11.790 -28.134 1.00 47.25 91 LYS A O 1
ATOM 735 N N . ASP A 1 92 ? 15.935 11.734 -27.319 1.00 44.06 92 ASP A N 1
ATOM 736 C CA . ASP A 1 92 ? 15.294 12.165 -28.565 1.00 44.06 92 ASP A CA 1
ATOM 737 C C . ASP A 1 92 ? 15.265 13.699 -28.743 1.00 44.06 92 ASP A C 1
ATOM 739 O O . ASP A 1 92 ? 15.248 14.183 -29.875 1.00 44.06 92 ASP A O 1
ATOM 743 N N . ASP A 1 93 ? 15.348 14.486 -27.661 1.00 47.47 93 ASP A N 1
ATOM 744 C CA . ASP A 1 93 ? 15.323 15.962 -27.735 1.00 47.47 93 ASP A CA 1
ATOM 745 C C . ASP A 1 93 ? 16.673 16.590 -28.145 1.00 47.47 93 ASP A C 1
ATOM 747 O O . ASP A 1 93 ? 16.706 17.676 -28.726 1.00 47.47 93 ASP A O 1
ATOM 751 N N . GLU A 1 94 ? 17.804 15.915 -27.902 1.00 47.41 94 GLU A N 1
ATOM 752 C CA . GLU A 1 94 ? 19.138 16.430 -28.266 1.00 47.41 94 GLU A CA 1
ATOM 753 C C . GLU A 1 94 ? 19.449 16.275 -29.768 1.00 47.41 94 GLU A C 1
ATOM 755 O O . GLU A 1 94 ? 20.340 16.942 -30.287 1.00 47.41 94 GLU A O 1
ATOM 760 N N . GLN A 1 95 ? 18.695 15.440 -30.496 1.00 51.25 95 GLN A N 1
ATOM 761 C CA . GLN A 1 95 ? 18.898 15.219 -31.935 1.00 51.25 95 GLN A CA 1
ATOM 762 C C . GLN A 1 95 ? 18.187 16.248 -32.828 1.00 51.25 95 GLN A C 1
ATOM 764 O O . GLN A 1 95 ? 18.511 16.343 -34.007 1.00 51.25 95 GLN A O 1
ATOM 769 N N . PHE A 1 96 ? 17.243 17.036 -32.300 1.00 45.25 96 PHE A N 1
ATOM 770 C CA . PHE A 1 96 ? 16.514 18.031 -33.099 1.00 45.25 96 PHE A CA 1
ATOM 771 C C . PHE A 1 96 ? 17.269 19.365 -33.253 1.00 45.25 96 PHE A C 1
ATOM 773 O O . PHE A 1 96 ? 17.027 20.104 -34.205 1.00 45.25 96 PHE A O 1
ATOM 780 N N . ILE A 1 97 ? 18.197 19.684 -32.344 1.00 57.38 97 ILE A N 1
ATOM 781 C CA . ILE A 1 97 ? 18.914 20.972 -32.358 1.00 57.38 97 ILE A CA 1
ATOM 782 C C . ILE A 1 97 ? 20.008 20.995 -33.441 1.00 57.38 97 ILE A C 1
ATOM 784 O O . ILE A 1 97 ? 20.187 22.017 -34.103 1.00 57.38 97 ILE A O 1
ATOM 788 N N . ASP A 1 98 ? 20.681 19.868 -33.687 1.00 52.84 98 ASP A N 1
ATOM 789 C CA . ASP A 1 98 ? 21.850 19.812 -34.582 1.00 52.84 98 ASP A CA 1
ATOM 790 C C . ASP A 1 98 ? 21.479 19.998 -36.074 1.00 52.84 98 ASP A C 1
ATOM 792 O O . ASP A 1 98 ? 22.246 20.568 -36.847 1.00 52.84 98 ASP A O 1
ATOM 796 N N . ASP A 1 99 ? 20.268 19.607 -36.495 1.00 54.56 99 ASP A N 1
ATOM 797 C CA . ASP A 1 99 ? 19.806 19.779 -37.886 1.00 54.56 99 ASP A CA 1
ATOM 798 C C . ASP A 1 99 ? 19.352 21.218 -38.206 1.00 54.56 99 ASP A C 1
ATOM 800 O O . ASP A 1 99 ? 19.452 21.665 -39.354 1.00 54.56 99 ASP A O 1
ATOM 804 N N . GLN A 1 100 ? 18.868 21.976 -37.215 1.00 56.84 100 GLN A N 1
ATOM 805 C CA . GLN A 1 100 ? 18.404 23.351 -37.440 1.00 56.84 100 GLN A CA 1
ATOM 806 C C . GLN A 1 100 ? 19.565 24.359 -37.496 1.00 56.84 100 GLN A C 1
ATOM 808 O O . GLN A 1 100 ? 19.453 25.374 -38.180 1.00 56.84 100 GLN A O 1
ATOM 813 N N . GLU A 1 101 ? 20.700 24.063 -36.854 1.00 52.12 101 GLU A N 1
ATOM 814 C CA . GLU A 1 101 ? 21.890 24.929 -36.868 1.00 52.12 101 GLU A CA 1
ATOM 815 C C . GLU A 1 101 ? 22.761 24.732 -38.130 1.00 52.12 101 GLU A C 1
ATOM 817 O O . GLU A 1 101 ? 23.493 25.639 -38.526 1.00 52.12 101 GLU A O 1
ATOM 822 N N . ILE A 1 102 ? 22.630 23.597 -38.835 1.00 58.34 102 ILE A N 1
ATOM 823 C CA . ILE A 1 102 ? 23.313 23.336 -40.121 1.00 58.34 102 ILE A CA 1
ATOM 824 C C . ILE A 1 102 ? 22.561 23.960 -41.313 1.00 58.34 102 ILE A C 1
ATOM 826 O O . ILE A 1 102 ? 23.174 24.279 -42.332 1.00 58.34 102 ILE A O 1
ATOM 830 N N . ALA A 1 103 ? 21.243 24.159 -41.212 1.00 54.16 103 ALA A N 1
ATOM 831 C CA . ALA A 1 103 ? 20.419 24.669 -42.313 1.00 54.16 103 ALA A CA 1
ATOM 832 C C . ALA A 1 103 ? 20.469 26.201 -42.501 1.00 54.16 103 ALA A C 1
ATOM 834 O O . ALA A 1 103 ? 20.019 26.694 -43.539 1.00 54.16 103 ALA A O 1
ATOM 835 N N . GLU A 1 104 ? 21.007 26.953 -41.533 1.00 55.97 104 GLU A N 1
ATOM 836 C CA . GLU A 1 104 ? 21.099 28.424 -41.580 1.00 55.97 104 GLU A CA 1
ATOM 837 C C . GLU A 1 104 ? 22.546 28.970 -41.661 1.00 55.97 104 GLU A C 1
ATOM 839 O O . GLU A 1 104 ? 22.741 30.186 -41.567 1.00 55.97 104 GLU A O 1
ATOM 844 N N . GLY A 1 105 ? 23.550 28.106 -41.878 1.00 45.50 105 GLY A N 1
ATOM 845 C CA . GLY A 1 105 ? 24.959 28.473 -42.125 1.00 45.50 105 GLY A CA 1
ATOM 846 C C . GLY A 1 105 ? 25.389 28.337 -43.584 1.00 45.50 105 GLY A C 1
ATOM 847 O O . GLY A 1 105 ? 26.243 29.147 -44.016 1.00 45.50 105 GLY A O 1
#

Foldseek 3Di:
DDDDDPPDDDDPDDDPDDDDQAAADPPPRDGRQWGWDDDQVVQKIKIAGNPPRDIDMDGHHPPDDSVNVVVVVVVVVVVVVVVVVCVVVVPPVVVVVVVVVVVPD

pLDDT: mean 77.13, std 17.03, range [44.06, 94.88]

Organism: Ectocarpus siliculosus (NCBI:txid2880)